Protein AF-A0A4R4QS30-F1 (afdb_monomer_lite)

Foldseek 3Di:
DWDWDWDFPDDVVVQFTWTKTKTFDDPDDQVVLQVVQVVVCCVQFVWDDWDWADLAPQDFTKTKTWTHDVNWIKIKMWGGHPGITIITIGTPDGRVVCSVCVNVVVVVVVVVD

Radius of gyration: 12.9 Å; chains: 1; bounding box: 32×29×34 Å

Sequence (113 aa):
MTATAQGLYGDIAKQDIVIVDAVASTGATRESRLSLFISGVTKGLNVGNFTEADPGPLGGQAFCGDGNINGVPAAVCVWSDSGSTGALIHSLQSQEKFRTEFPALRAEIEQAS

pLDDT: mean 76.85, std 17.62, range [29.69, 96.19]

Secondary structure (DSSP, 8-state):
---EEEEEEEEGGGTEEEEEEEE--SSS-HHHHHHHHHHHHHHHH--EEEEEE---TT-SEEEEEEEEETTEEEEEEEEE-SS-EEEEEEET--HHHHHHHHHHHHHHHHHT-

Structure (mmCIF, N/CA/C/O backbone):
data_AF-A0A4R4QS30-F1
#
_entry.id   AF-A0A4R4QS30-F1
#
loop_
_atom_site.group_PDB
_atom_site.id
_atom_site.type_symbol
_atom_site.label_atom_id
_atom_site.label_alt_id
_atom_site.label_comp_id
_atom_site.label_asym_id
_atom_site.label_entity_id
_atom_site.label_seq_id
_atom_site.pdbx_PDB_ins_code
_atom_site.Cartn_x
_atom_site.Cartn_y
_atom_site.Cartn_z
_atom_site.occupancy
_atom_site.B_iso_or_equiv
_atom_site.auth_seq_id
_atom_site.auth_comp_id
_atom_site.auth_asym_id
_atom_site.auth_atom_id
_atom_site.pdbx_PDB_model_num
ATOM 1 N N . MET A 1 1 ? 6.357 -6.707 -23.098 1.00 29.69 1 MET A N 1
ATOM 2 C CA . MET A 1 1 ? 5.209 -7.479 -22.584 1.00 29.69 1 MET A CA 1
ATOM 3 C C . MET A 1 1 ? 4.950 -6.985 -21.175 1.00 29.69 1 MET A C 1
ATOM 5 O O . MET A 1 1 ? 5.892 -6.955 -20.398 1.00 29.69 1 MET A O 1
ATOM 9 N N . THR A 1 2 ? 3.740 -6.518 -20.885 1.00 33.84 2 THR A N 1
ATOM 10 C CA . THR A 1 2 ? 3.318 -6.156 -19.526 1.00 33.84 2 THR A CA 1
ATOM 11 C C . THR A 1 2 ? 2.644 -7.388 -18.946 1.00 33.84 2 THR A C 1
ATOM 13 O O . THR A 1 2 ? 1.615 -7.807 -19.467 1.00 33.84 2 THR A O 1
ATOM 16 N N . ALA A 1 3 ? 3.260 -8.014 -17.948 1.00 35.97 3 ALA A N 1
ATOM 17 C CA . ALA A 1 3 ? 2.585 -9.015 -17.134 1.00 35.97 3 ALA A CA 1
ATOM 18 C C . ALA A 1 3 ? 1.874 -8.268 -15.999 1.00 35.97 3 ALA A C 1
ATOM 20 O O . ALA A 1 3 ? 2.506 -7.483 -15.291 1.00 35.97 3 ALA A O 1
ATOM 21 N N . THR A 1 4 ? 0.563 -8.461 -15.892 1.00 39.84 4 THR A N 1
ATOM 22 C CA . THR A 1 4 ? -0.255 -8.024 -14.757 1.00 39.84 4 THR A CA 1
ATOM 23 C C . THR A 1 4 ? -0.513 -9.237 -13.879 1.00 39.84 4 THR A C 1
ATOM 25 O O . THR A 1 4 ? -1.177 -10.174 -14.324 1.00 39.84 4 THR A O 1
ATOM 28 N N . ALA A 1 5 ? 0.014 -9.235 -12.656 1.00 46.31 5 ALA A N 1
ATOM 29 C CA . ALA A 1 5 ? -0.391 -10.192 -11.635 1.00 46.31 5 ALA A CA 1
ATOM 30 C C . ALA A 1 5 ? -1.503 -9.539 -10.808 1.00 46.31 5 ALA A C 1
ATOM 32 O O . ALA A 1 5 ? -1.268 -8.540 -10.128 1.00 46.31 5 ALA A O 1
ATOM 33 N N . GLN A 1 6 ? -2.719 -10.077 -10.917 1.00 44.25 6 GLN A N 1
ATOM 34 C CA . GLN A 1 6 ? -3.852 -9.700 -10.076 1.00 44.25 6 GLN A CA 1
ATOM 35 C C . GLN A 1 6 ? -4.159 -10.874 -9.149 1.00 44.25 6 GLN A C 1
ATOM 37 O O . GLN A 1 6 ? -4.552 -11.944 -9.612 1.00 44.25 6 GLN A O 1
ATOM 42 N N . GLY A 1 7 ? -3.953 -10.680 -7.848 1.00 50.56 7 GLY A N 1
ATOM 43 C CA . GLY A 1 7 ? -4.192 -11.694 -6.824 1.00 50.56 7 GLY A CA 1
ATOM 44 C C . GLY A 1 7 ? -5.013 -11.122 -5.675 1.00 50.56 7 GLY A C 1
ATOM 45 O O . GLY A 1 7 ? -4.739 -10.020 -5.203 1.00 50.56 7 GLY A O 1
ATOM 46 N N . LEU A 1 8 ? -6.027 -11.867 -5.234 1.00 49.78 8 LEU A N 1
ATOM 47 C CA . LEU A 1 8 ? -6.698 -11.655 -3.952 1.00 49.78 8 LEU A CA 1
ATOM 48 C C . LEU A 1 8 ? -6.033 -12.590 -2.944 1.00 49.78 8 LEU A C 1
ATOM 50 O O . LEU A 1 8 ? -6.247 -13.799 -2.994 1.00 49.78 8 LEU A O 1
ATOM 54 N N . TYR A 1 9 ? -5.224 -12.036 -2.053 1.00 51.22 9 TYR A N 1
ATOM 55 C CA . TYR A 1 9 ? -4.635 -12.760 -0.936 1.00 51.22 9 TYR A CA 1
ATOM 56 C C . TYR A 1 9 ? -5.426 -12.410 0.330 1.00 51.22 9 TYR A C 1
ATOM 58 O O . TYR A 1 9 ? -5.520 -11.246 0.701 1.00 51.22 9 TYR A O 1
ATOM 66 N N . GLY A 1 10 ? -6.054 -13.402 0.966 1.00 47.72 10 GLY A N 1
ATOM 67 C CA . GLY A 1 10 ? -6.775 -13.216 2.230 1.00 47.72 10 GLY A CA 1
ATOM 68 C C . GLY A 1 10 ? -8.212 -13.749 2.256 1.00 47.72 10 GLY A C 1
ATOM 69 O O . GLY A 1 10 ? -8.670 -14.424 1.333 1.00 47.72 10 GLY A O 1
ATOM 70 N N . ASP A 1 11 ? -8.912 -13.488 3.359 1.00 45.75 11 ASP A N 1
ATOM 71 C CA . ASP A 1 11 ? -10.245 -14.014 3.664 1.00 45.75 11 ASP A CA 1
ATOM 72 C C . ASP A 1 11 ? -11.292 -12.892 3.572 1.00 45.75 11 ASP A C 1
ATOM 74 O O . ASP A 1 11 ? -11.418 -12.037 4.454 1.00 45.75 11 ASP A O 1
ATOM 78 N N . ILE A 1 12 ? -12.083 -12.921 2.493 1.00 45.41 12 ILE A N 1
ATOM 79 C CA . ILE A 1 12 ? -13.160 -11.953 2.223 1.00 45.41 12 ILE A CA 1
ATOM 80 C C . ILE A 1 12 ? -14.186 -11.935 3.367 1.00 45.41 12 ILE A C 1
ATOM 82 O O . ILE A 1 12 ? -14.727 -10.876 3.685 1.00 45.41 12 ILE A O 1
ATOM 86 N N . ALA A 1 13 ? -14.431 -13.075 4.027 1.00 41.81 13 ALA A N 1
ATOM 87 C CA . ALA A 1 13 ? -15.383 -13.166 5.132 1.00 41.81 13 ALA A CA 1
ATOM 88 C C . ALA A 1 13 ? -14.860 -12.508 6.419 1.00 41.81 13 ALA A C 1
ATOM 90 O O . ALA A 1 13 ? -15.659 -12.115 7.268 1.00 41.81 13 ALA A O 1
ATOM 91 N N . LYS A 1 14 ? -13.538 -12.344 6.552 1.00 50.28 14 LYS A N 1
ATOM 92 C CA . LYS A 1 14 ? -12.890 -11.653 7.680 1.00 50.28 14 LYS A CA 1
ATOM 93 C C . LYS A 1 14 ? -12.520 -10.202 7.379 1.00 50.28 14 LYS A C 1
ATOM 95 O O . LYS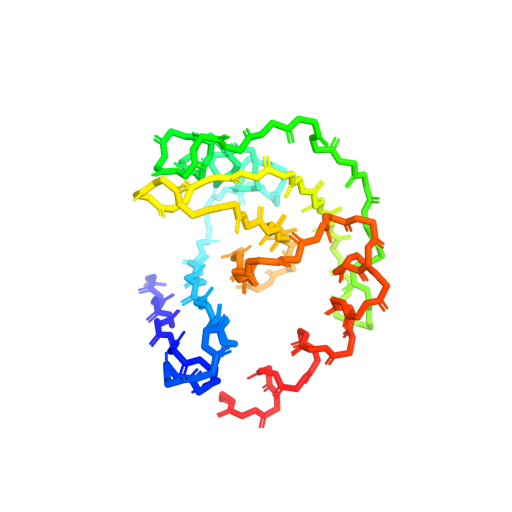 A 1 14 ? -11.957 -9.543 8.244 1.00 50.28 14 LYS A O 1
ATOM 100 N N . GLN A 1 15 ? -12.850 -9.707 6.180 1.00 52.22 15 GLN A N 1
ATOM 101 C CA . GLN A 1 15 ? -12.437 -8.385 5.680 1.00 52.22 15 GLN A CA 1
ATOM 102 C C . GLN A 1 15 ? -10.911 -8.211 5.639 1.00 52.22 15 GLN A C 1
ATOM 104 O O . GLN A 1 15 ? -10.392 -7.097 5.596 1.00 52.22 15 GLN A O 1
ATOM 109 N N . ASP A 1 16 ? -10.199 -9.329 5.598 1.00 56.75 16 ASP A N 1
ATOM 110 C CA . ASP A 1 16 ? -8.750 -9.400 5.557 1.00 56.75 16 ASP A CA 1
ATOM 111 C C . ASP A 1 16 ? -8.366 -9.564 4.083 1.00 56.75 16 ASP A C 1
ATOM 113 O O . ASP A 1 16 ? -8.165 -10.672 3.594 1.00 56.75 16 ASP A O 1
ATOM 117 N N . ILE A 1 17 ? -8.496 -8.477 3.314 1.00 55.25 17 ILE A N 1
ATOM 118 C CA . ILE A 1 17 ? -8.391 -8.497 1.847 1.00 55.25 17 ILE A CA 1
ATOM 119 C C . ILE A 1 17 ? -7.119 -7.775 1.426 1.00 55.25 17 ILE A C 1
ATOM 121 O O . ILE A 1 17 ? -7.119 -6.547 1.389 1.00 55.25 17 ILE A O 1
ATOM 125 N N . VAL A 1 18 ? -6.106 -8.532 1.007 1.00 59.56 18 VAL A N 1
ATOM 126 C CA . VAL A 1 18 ? -4.912 -8.037 0.321 1.00 59.56 18 VAL A CA 1
ATOM 127 C C . VAL A 1 18 ? -5.110 -8.162 -1.185 1.00 59.56 18 VAL A C 1
ATOM 129 O O . VAL A 1 18 ? -4.991 -9.234 -1.772 1.00 59.56 18 VAL A O 1
ATOM 132 N N . ILE A 1 19 ? -5.451 -7.050 -1.830 1.00 56.28 19 ILE A N 1
ATOM 133 C CA . ILE A 1 19 ? -5.528 -6.979 -3.293 1.00 56.28 19 ILE A CA 1
ATOM 134 C C . ILE A 1 19 ? -4.154 -6.577 -3.810 1.00 56.28 19 ILE A C 1
ATOM 136 O O . ILE A 1 19 ? -3.675 -5.499 -3.463 1.00 56.28 19 ILE A O 1
ATOM 140 N N . VAL A 1 20 ? -3.566 -7.425 -4.651 1.00 59.31 20 VAL A N 1
ATOM 141 C CA . VAL A 1 20 ? -2.325 -7.157 -5.378 1.00 59.31 20 VAL A CA 1
ATOM 142 C C . VAL A 1 20 ? -2.667 -6.749 -6.802 1.00 59.31 20 VAL A C 1
ATOM 144 O O . VAL A 1 20 ? -3.297 -7.518 -7.525 1.00 59.31 20 VAL A O 1
ATOM 147 N N . ASP A 1 21 ? -2.233 -5.561 -7.210 1.00 56.12 21 ASP A N 1
ATOM 148 C CA . ASP A 1 21 ? -2.186 -5.158 -8.619 1.00 56.12 21 ASP A CA 1
ATOM 149 C C . ASP A 1 21 ? -0.743 -4.800 -8.951 1.00 56.12 21 ASP A C 1
ATOM 151 O O . ASP A 1 21 ? -0.285 -3.730 -8.558 1.00 56.12 21 ASP A O 1
ATOM 155 N N . ALA A 1 22 ? -0.010 -5.723 -9.581 1.00 56.44 22 ALA A N 1
ATOM 156 C CA . ALA A 1 22 ? 1.380 -5.510 -9.959 1.00 56.44 22 ALA A CA 1
ATOM 157 C C . ALA A 1 22 ? 1.534 -5.358 -11.479 1.00 56.44 22 ALA A C 1
ATOM 159 O O . ALA A 1 22 ? 1.186 -6.267 -12.235 1.00 56.44 22 ALA A O 1
ATOM 160 N N . VAL A 1 23 ? 2.106 -4.238 -11.937 1.00 59.78 23 VAL A N 1
ATOM 161 C CA . VAL A 1 23 ? 2.332 -3.958 -13.367 1.00 59.78 23 VAL A CA 1
ATOM 162 C C . VAL A 1 23 ? 3.828 -3.972 -13.690 1.00 59.78 23 VAL A C 1
ATOM 164 O O . VAL A 1 23 ? 4.571 -3.070 -13.296 1.00 59.78 23 VAL A O 1
ATOM 167 N N . ALA A 1 24 ? 4.282 -4.954 -14.474 1.00 52.91 24 ALA A N 1
ATOM 168 C CA . ALA A 1 24 ? 5.636 -4.950 -15.032 1.00 52.91 24 ALA A CA 1
ATOM 169 C C . ALA A 1 24 ? 5.726 -3.976 -16.226 1.00 52.91 24 ALA A C 1
ATOM 171 O O . ALA A 1 24 ? 5.034 -4.141 -17.235 1.00 52.91 24 ALA A O 1
ATOM 172 N N . SER A 1 25 ? 6.584 -2.952 -16.151 1.00 54.09 25 SER A N 1
ATOM 173 C CA . SER A 1 25 ? 6.779 -1.982 -17.243 1.00 54.09 25 SER A CA 1
ATOM 174 C C . SER A 1 25 ? 8.264 -1.768 -17.551 1.00 54.09 25 SER A C 1
ATOM 176 O O . SER A 1 25 ? 9.069 -1.477 -16.669 1.00 54.09 25 SER A O 1
ATOM 178 N N . THR A 1 26 ? 8.633 -1.924 -18.827 1.00 52.56 26 THR A N 1
ATOM 179 C CA . THR A 1 26 ? 10.026 -1.913 -19.313 1.00 52.56 26 THR A CA 1
ATOM 180 C C . THR A 1 26 ? 10.486 -0.551 -19.852 1.00 52.56 26 THR A C 1
ATOM 182 O O . THR A 1 26 ? 11.528 -0.483 -20.494 1.00 52.56 26 THR A O 1
ATOM 185 N N . GLY A 1 27 ? 9.715 0.529 -19.648 1.00 58.22 27 GLY A N 1
ATOM 186 C CA . GLY A 1 27 ? 9.970 1.836 -20.287 1.00 58.22 27 GLY A CA 1
ATOM 187 C C . GLY A 1 27 ? 9.964 3.070 -19.376 1.00 58.22 27 GLY A C 1
ATOM 188 O O . GLY A 1 27 ? 10.368 4.137 -19.824 1.00 58.22 27 GLY A O 1
ATOM 189 N N . ALA A 1 28 ? 9.528 2.954 -18.118 1.00 67.69 28 ALA A N 1
ATOM 190 C CA . ALA A 1 28 ? 9.460 4.071 -17.167 1.00 67.69 28 ALA A CA 1
ATOM 191 C C . ALA A 1 28 ? 10.398 3.841 -15.973 1.00 67.69 28 ALA A C 1
ATOM 193 O O . ALA A 1 28 ? 10.596 2.694 -15.563 1.00 67.69 28 ALA A O 1
ATOM 194 N N . THR A 1 29 ? 10.952 4.912 -15.390 1.00 76.88 29 THR A N 1
ATOM 195 C CA . THR A 1 29 ? 11.741 4.814 -14.148 1.00 76.88 29 THR A CA 1
ATOM 196 C C . THR A 1 29 ? 10.860 4.327 -12.994 1.00 76.88 29 THR A C 1
ATOM 198 O O . THR A 1 29 ? 9.639 4.499 -13.014 1.00 76.88 29 THR A O 1
ATOM 201 N N . ARG A 1 30 ? 11.471 3.726 -11.966 1.00 75.81 30 ARG A N 1
ATOM 202 C CA . ARG A 1 30 ? 10.773 3.265 -10.751 1.00 75.81 30 ARG A CA 1
ATOM 203 C C . ARG A 1 30 ? 9.913 4.368 -10.127 1.00 75.81 30 ARG A C 1
ATOM 205 O O . ARG A 1 30 ? 8.751 4.133 -9.819 1.00 75.81 30 ARG A O 1
ATOM 212 N N . GLU A 1 31 ? 10.465 5.572 -10.016 1.00 80.44 31 GLU A N 1
ATOM 213 C CA . GLU A 1 31 ? 9.780 6.745 -9.463 1.00 80.44 31 GLU A CA 1
ATOM 214 C C . GLU A 1 31 ? 8.564 7.146 -10.307 1.00 80.44 31 GLU A C 1
ATOM 216 O O . GLU A 1 31 ? 7.486 7.410 -9.774 1.00 80.44 31 GLU A O 1
ATOM 221 N N . SER A 1 32 ? 8.694 7.143 -11.639 1.00 81.12 32 SER A N 1
ATOM 222 C CA . SER A 1 32 ? 7.570 7.442 -12.531 1.00 81.12 32 SER A CA 1
ATOM 223 C C . SER A 1 32 ? 6.475 6.379 -12.444 1.00 81.12 32 SER A C 1
ATOM 225 O O . SER A 1 32 ? 5.297 6.721 -12.418 1.00 81.12 32 SER A O 1
ATOM 227 N N . ARG A 1 33 ? 6.832 5.092 -12.342 1.00 79.81 33 ARG A N 1
ATOM 228 C CA . ARG A 1 33 ? 5.834 4.030 -12.140 1.00 79.81 33 ARG A CA 1
ATOM 229 C C . ARG A 1 33 ? 5.122 4.177 -10.800 1.00 79.81 33 ARG A C 1
ATOM 231 O O . ARG A 1 33 ? 3.897 4.149 -10.765 1.00 79.81 33 ARG A O 1
ATOM 238 N N . LEU A 1 34 ? 5.876 4.381 -9.720 1.00 84.00 34 LEU A N 1
ATOM 239 C CA . LEU A 1 34 ? 5.331 4.516 -8.373 1.00 84.00 34 LEU A CA 1
ATOM 240 C C . LEU A 1 34 ? 4.419 5.740 -8.242 1.00 84.00 34 LEU A C 1
ATOM 242 O O . LEU A 1 34 ? 3.329 5.631 -7.698 1.00 84.00 34 LEU A O 1
ATOM 246 N N . SER A 1 35 ? 4.819 6.887 -8.791 1.00 85.25 35 SER A N 1
ATOM 247 C CA . SER A 1 35 ? 4.001 8.109 -8.771 1.00 85.25 35 SER A CA 1
ATOM 248 C C . SER A 1 35 ? 2.700 7.973 -9.570 1.00 85.25 35 SER A C 1
ATOM 250 O O . SER A 1 35 ? 1.642 8.384 -9.090 1.00 85.25 35 SER A O 1
ATOM 252 N N . LEU A 1 36 ? 2.742 7.354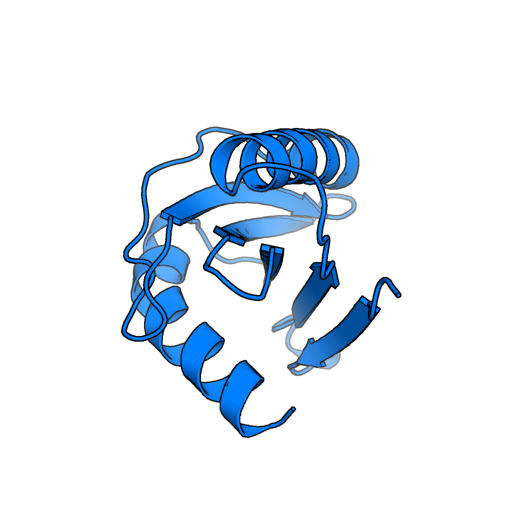 -10.756 1.00 83.94 36 LEU A N 1
ATOM 253 C CA . LEU A 1 36 ? 1.535 7.045 -11.530 1.00 83.94 36 LEU A CA 1
ATOM 254 C C . LEU A 1 36 ? 0.612 6.090 -10.769 1.00 83.94 36 LEU A C 1
ATOM 256 O O . LEU A 1 36 ? -0.602 6.294 -10.742 1.00 83.94 36 LEU A O 1
ATOM 260 N N . PHE A 1 37 ? 1.190 5.081 -10.124 1.00 83.94 37 PHE A N 1
ATOM 261 C CA . PHE A 1 37 ? 0.443 4.092 -9.366 1.00 83.94 37 PHE A CA 1
ATOM 262 C C . PHE A 1 37 ? -0.206 4.695 -8.111 1.00 83.94 37 PHE A C 1
ATOM 264 O O . PHE A 1 37 ? -1.403 4.511 -7.905 1.00 83.94 37 PHE A O 1
ATOM 271 N N . ILE A 1 38 ? 0.524 5.524 -7.352 1.00 88.38 38 ILE A N 1
ATOM 272 C CA . ILE A 1 38 ? -0.024 6.334 -6.250 1.00 88.38 38 ILE A CA 1
ATOM 273 C C . ILE A 1 38 ? -1.197 7.180 -6.749 1.00 88.38 38 ILE A C 1
ATOM 275 O O . ILE A 1 38 ? -2.259 7.172 -6.136 1.00 88.38 38 ILE A O 1
ATOM 279 N N . SER A 1 39 ? -1.052 7.863 -7.891 1.00 86.06 39 SER A N 1
ATOM 280 C CA . SER A 1 39 ? -2.139 8.675 -8.454 1.00 86.06 39 SER A CA 1
ATOM 281 C C . SER A 1 39 ? -3.390 7.847 -8.773 1.00 86.06 39 SER A C 1
ATOM 283 O O . SER A 1 39 ? -4.508 8.297 -8.512 1.00 86.06 39 SER A O 1
ATOM 285 N N . GLY A 1 40 ? -3.215 6.639 -9.319 1.00 84.00 40 GLY A N 1
ATOM 286 C CA . GLY A 1 40 ? -4.310 5.708 -9.594 1.00 84.00 40 GLY A CA 1
ATOM 287 C C . GLY A 1 40 ? -5.009 5.240 -8.318 1.00 84.00 40 GLY A C 1
ATOM 288 O O . GLY A 1 40 ? -6.229 5.361 -8.200 1.00 84.00 40 GLY A O 1
ATOM 289 N N . VAL A 1 41 ? -4.229 4.787 -7.337 1.00 83.94 41 VAL A N 1
ATOM 290 C CA . VAL A 1 41 ? -4.713 4.304 -6.037 1.00 83.94 41 VAL A CA 1
ATOM 291 C C . VAL A 1 41 ? -5.427 5.410 -5.254 1.00 83.94 41 VAL A C 1
ATOM 293 O O . VAL A 1 41 ? -6.528 5.187 -4.754 1.00 83.94 41 VAL A O 1
ATOM 296 N N . THR A 1 42 ? -4.875 6.627 -5.208 1.00 87.19 42 THR A N 1
ATOM 297 C CA . THR A 1 42 ? -5.527 7.788 -4.580 1.00 87.19 42 THR A CA 1
ATOM 298 C C . THR A 1 42 ? -6.896 8.062 -5.193 1.00 87.19 42 THR A C 1
ATOM 300 O O . THR A 1 42 ? -7.847 8.310 -4.459 1.00 87.19 42 THR A O 1
ATOM 303 N N . LYS A 1 43 ? -7.034 7.990 -6.522 1.00 84.38 43 LYS A N 1
ATOM 304 C CA . LYS A 1 43 ? -8.326 8.209 -7.194 1.00 84.38 43 LYS A CA 1
ATOM 305 C C . LYS A 1 43 ? -9.322 7.078 -6.940 1.00 84.38 43 LYS A C 1
ATOM 307 O O . LYS A 1 43 ? -10.504 7.354 -6.777 1.00 84.38 43 LYS A O 1
ATOM 312 N N . GLY A 1 44 ? -8.858 5.828 -6.937 1.00 81.19 44 GLY A N 1
ATOM 313 C CA . GLY A 1 44 ? -9.719 4.652 -6.797 1.00 81.19 44 GLY A CA 1
ATOM 314 C C . GLY A 1 44 ? -10.197 4.399 -5.368 1.00 81.19 44 GLY A C 1
ATOM 315 O O . GLY A 1 44 ? -11.327 3.964 -5.176 1.00 81.19 44 GLY A O 1
ATOM 316 N N . LEU A 1 45 ? -9.350 4.682 -4.376 1.00 83.19 45 LEU A N 1
ATOM 317 C CA . LEU A 1 45 ? -9.572 4.317 -2.972 1.00 83.19 45 LEU A CA 1
ATOM 318 C C . LEU A 1 45 ? -9.516 5.523 -2.026 1.00 83.19 45 LEU A C 1
ATOM 320 O O . LEU A 1 45 ? -9.400 5.348 -0.818 1.00 83.19 45 LEU A O 1
ATOM 324 N N . ASN A 1 46 ? -9.534 6.750 -2.555 1.00 88.38 46 ASN A N 1
ATOM 325 C CA . ASN A 1 46 ? -9.451 7.986 -1.770 1.00 88.38 46 ASN A CA 1
ATOM 326 C C . ASN A 1 46 ? -8.307 7.968 -0.730 1.00 88.38 46 ASN A C 1
ATOM 328 O O . ASN A 1 46 ? -8.506 8.319 0.432 1.00 88.38 46 ASN A O 1
ATOM 332 N N . VAL A 1 47 ? -7.126 7.484 -1.137 1.00 89.50 47 VAL A N 1
ATOM 333 C CA . VAL A 1 47 ? -5.967 7.334 -0.241 1.00 89.50 47 VAL A CA 1
ATOM 334 C C . VAL A 1 47 ? -5.223 8.653 -0.100 1.00 89.50 47 VAL A C 1
ATOM 336 O O . VAL A 1 47 ? -4.839 9.263 -1.104 1.00 89.50 47 VAL A O 1
ATOM 339 N N . GLY A 1 48 ? -4.967 9.054 1.142 1.00 89.06 48 GLY A N 1
ATOM 340 C CA . GLY A 1 48 ? -4.179 10.231 1.487 1.00 89.06 48 GLY A CA 1
ATOM 341 C C . GLY A 1 48 ? -3.077 9.927 2.500 1.00 89.06 48 GLY A C 1
ATOM 342 O O . GLY A 1 48 ? -2.935 8.805 2.979 1.00 89.06 48 GLY A O 1
ATOM 343 N N . ASN A 1 49 ? -2.307 10.967 2.839 1.00 87.19 49 ASN A N 1
ATOM 344 C CA . ASN A 1 49 ? -1.275 10.928 3.882 1.00 87.19 49 ASN A CA 1
ATOM 345 C C . ASN A 1 49 ? -0.275 9.779 3.708 1.00 87.19 49 ASN A C 1
ATOM 347 O O . ASN A 1 49 ? 0.004 9.052 4.660 1.00 87.19 49 ASN A O 1
ATOM 351 N N . PHE A 1 50 ? 0.238 9.612 2.486 1.00 93.19 50 PHE A N 1
ATOM 352 C CA . PHE A 1 50 ? 1.259 8.609 2.229 1.00 93.19 50 PHE A CA 1
ATOM 353 C C . PHE A 1 50 ? 2.516 8.901 3.047 1.00 93.19 50 PHE A C 1
ATOM 355 O O . PHE A 1 50 ? 3.116 9.970 2.926 1.00 93.19 50 PHE A O 1
ATOM 362 N N . THR A 1 51 ? 2.926 7.920 3.836 1.00 95.31 51 THR A N 1
ATOM 363 C CA . THR A 1 51 ? 4.155 7.931 4.616 1.00 95.31 51 THR A CA 1
ATOM 364 C C . THR A 1 51 ? 5.087 6.857 4.083 1.00 95.31 51 THR A C 1
ATOM 366 O O . THR A 1 51 ? 4.643 5.777 3.693 1.00 95.31 51 THR A O 1
ATOM 369 N N . GLU A 1 52 ? 6.386 7.141 4.068 1.00 95.75 52 GLU A N 1
ATOM 370 C CA . GLU A 1 52 ? 7.393 6.156 3.681 1.00 95.75 52 GLU A CA 1
ATOM 371 C C . GLU A 1 52 ? 7.286 4.893 4.551 1.00 95.75 52 GLU A C 1
ATOM 373 O O . GLU A 1 52 ? 7.029 4.957 5.764 1.00 95.75 52 GLU A O 1
ATOM 378 N N . ALA A 1 53 ? 7.442 3.750 3.890 1.00 95.44 53 ALA A N 1
ATOM 379 C CA . ALA A 1 53 ? 7.390 2.415 4.455 1.00 95.44 53 ALA A CA 1
ATOM 380 C C . ALA A 1 53 ? 8.670 1.657 4.105 1.00 95.44 53 ALA A C 1
ATOM 382 O O . ALA A 1 53 ? 9.282 1.906 3.066 1.00 95.44 53 ALA A O 1
ATOM 383 N N . ASP A 1 54 ? 9.055 0.709 4.957 1.00 95.12 54 ASP A N 1
ATOM 384 C CA . ASP A 1 54 ? 10.162 -0.189 4.649 1.00 95.12 54 ASP A CA 1
ATOM 385 C C . ASP A 1 54 ? 9.782 -1.053 3.430 1.00 95.12 54 ASP A C 1
ATOM 387 O O . ASP A 1 54 ? 8.775 -1.765 3.477 1.00 95.12 54 ASP A O 1
ATOM 391 N N . PRO A 1 55 ? 10.531 -1.001 2.314 1.00 91.06 55 PRO A N 1
ATOM 392 C CA . PRO A 1 55 ? 10.256 -1.856 1.167 1.00 91.06 55 PRO A CA 1
ATOM 393 C C . PRO A 1 55 ? 10.546 -3.340 1.451 1.00 91.06 55 PRO A C 1
ATOM 395 O O . PRO A 1 55 ? 10.109 -4.197 0.681 1.00 91.06 55 PRO A O 1
ATOM 398 N N . GLY A 1 56 ? 11.273 -3.668 2.519 1.00 89.56 56 GLY A N 1
ATOM 399 C CA . GLY A 1 56 ? 11.685 -5.027 2.830 1.00 89.56 56 GLY A CA 1
ATOM 400 C C . GLY A 1 56 ? 12.801 -5.544 1.908 1.00 89.56 56 GLY A C 1
ATOM 401 O O . GLY A 1 56 ? 13.420 -4.779 1.159 1.00 89.56 56 GLY A O 1
ATOM 402 N N . PRO A 1 57 ? 13.077 -6.861 1.928 1.00 88.06 57 PRO A N 1
ATOM 403 C CA . PRO A 1 57 ? 14.262 -7.453 1.294 1.00 88.06 57 PRO A CA 1
ATOM 404 C C . PRO A 1 57 ? 14.277 -7.357 -0.238 1.00 88.06 57 PRO A C 1
ATOM 406 O O . PRO A 1 57 ? 15.337 -7.441 -0.852 1.00 88.06 57 PRO A O 1
ATOM 409 N N . LEU A 1 58 ? 13.116 -7.148 -0.862 1.00 84.19 58 LEU A N 1
ATOM 410 C CA . LEU A 1 58 ? 12.980 -6.949 -2.309 1.00 84.19 58 LEU A CA 1
ATOM 411 C C . LEU A 1 58 ? 13.471 -5.562 -2.758 1.00 84.19 58 LEU A C 1
ATOM 413 O O . LEU A 1 58 ? 13.649 -5.306 -3.950 1.00 84.19 58 LEU A O 1
ATOM 417 N N . GLY A 1 59 ? 13.687 -4.654 -1.802 1.00 88.75 59 GLY A N 1
ATOM 418 C CA . GLY A 1 59 ? 14.144 -3.298 -2.050 1.00 88.75 59 GLY A CA 1
ATOM 419 C C . GLY A 1 59 ? 13.145 -2.464 -2.854 1.00 88.75 59 GLY A C 1
ATOM 420 O O . GLY A 1 59 ? 11.956 -2.784 -2.986 1.00 88.75 59 GLY A O 1
ATOM 421 N N . GLY A 1 60 ? 13.647 -1.349 -3.384 1.00 90.00 60 GLY A N 1
ATOM 422 C CA . GLY A 1 60 ? 12.826 -0.351 -4.059 1.00 90.00 60 GLY A CA 1
ATOM 423 C C . GLY A 1 60 ? 12.350 0.743 -3.111 1.00 90.00 60 GLY A C 1
ATOM 424 O O . GLY A 1 60 ? 13.071 1.130 -2.200 1.00 90.00 60 GLY A O 1
ATOM 425 N N . GLN A 1 61 ? 11.159 1.267 -3.374 1.00 93.44 61 GLN A N 1
ATOM 426 C CA . GLN A 1 61 ? 10.500 2.285 -2.559 1.00 93.44 61 GLN A CA 1
ATOM 427 C C . GLN A 1 61 ? 9.107 1.792 -2.197 1.00 93.44 61 GLN A C 1
ATOM 429 O O . GLN A 1 61 ? 8.459 1.150 -3.028 1.00 93.44 61 GLN A O 1
ATOM 434 N N . ALA A 1 62 ? 8.649 2.120 -0.993 1.00 94.06 62 ALA A N 1
ATOM 435 C CA . ALA A 1 62 ? 7.304 1.814 -0.547 1.00 94.06 62 ALA A CA 1
ATOM 436 C C . ALA A 1 62 ? 6.709 2.978 0.247 1.00 94.06 62 ALA A C 1
ATOM 438 O O . ALA A 1 62 ? 7.411 3.691 0.963 1.00 94.06 62 ALA A O 1
ATOM 439 N N . PHE A 1 63 ? 5.400 3.160 0.109 1.00 95.94 63 PHE A N 1
ATOM 440 C CA . PHE A 1 63 ? 4.639 4.168 0.838 1.00 95.94 63 PHE A CA 1
ATOM 441 C C . PHE A 1 63 ? 3.309 3.576 1.272 1.00 95.94 63 PHE A C 1
ATOM 443 O O . PHE A 1 63 ? 2.660 2.894 0.484 1.00 95.94 63 PHE A O 1
ATOM 450 N N . CYS A 1 64 ? 2.874 3.878 2.488 1.00 96.19 64 CYS A N 1
ATOM 451 C CA . CYS A 1 64 ? 1.563 3.481 2.987 1.00 96.19 64 CYS A CA 1
ATOM 452 C C . CYS A 1 64 ? 0.703 4.705 3.271 1.00 96.19 64 CYS A C 1
ATOM 454 O O . CYS A 1 64 ? 1.237 5.730 3.666 1.00 96.19 64 CYS A O 1
ATOM 456 N N . GLY A 1 65 ? -0.606 4.603 3.082 1.00 95.56 65 GLY A N 1
ATOM 457 C CA . GLY A 1 65 ? -1.567 5.657 3.381 1.00 95.56 65 GLY A CA 1
ATOM 458 C C . GLY A 1 65 ? -2.907 5.080 3.822 1.00 95.56 65 GLY A C 1
ATOM 459 O O . GLY A 1 65 ? -3.189 3.898 3.609 1.00 95.56 65 GLY A O 1
ATOM 460 N N . ASP A 1 66 ? -3.729 5.921 4.441 1.00 94.94 66 ASP A N 1
ATOM 461 C CA . ASP A 1 66 ? -5.104 5.571 4.794 1.00 94.94 66 ASP A CA 1
ATOM 462 C C . ASP A 1 66 ? -6.043 5.963 3.656 1.00 94.94 66 ASP A C 1
ATOM 464 O O . ASP A 1 66 ? -5.926 7.041 3.068 1.00 94.94 66 ASP A O 1
ATOM 468 N N . GLY A 1 67 ? -6.989 5.082 3.362 1.00 90.38 67 GLY A N 1
ATOM 469 C CA . GLY A 1 67 ? -7.984 5.247 2.321 1.00 90.38 67 GLY A CA 1
ATOM 470 C C . GLY A 1 67 ? -9.338 4.677 2.711 1.00 90.38 67 GLY A C 1
ATOM 471 O O . GLY A 1 67 ? -9.647 4.405 3.875 1.00 90.38 67 GLY A O 1
ATOM 472 N N . ASN A 1 68 ? -10.180 4.524 1.702 1.00 85.81 68 ASN A N 1
ATOM 473 C CA . ASN A 1 68 ? -11.555 4.106 1.843 1.00 85.81 68 ASN A CA 1
ATOM 474 C C . ASN A 1 68 ? -12.001 3.272 0.635 1.00 85.81 68 ASN A C 1
ATOM 476 O O . ASN A 1 68 ? -11.854 3.682 -0.514 1.00 85.81 68 ASN A O 1
ATOM 480 N N . ILE A 1 69 ? -12.597 2.115 0.908 1.00 78.75 69 ILE A N 1
ATOM 481 C CA . ILE A 1 69 ? -13.152 1.207 -0.091 1.00 78.75 69 ILE A CA 1
ATOM 482 C C . ILE A 1 69 ? -14.666 1.195 0.095 1.00 78.75 69 ILE A C 1
ATOM 484 O O . ILE A 1 69 ? -15.175 0.552 1.009 1.00 78.75 69 ILE A O 1
ATOM 488 N N . ASN A 1 70 ? -15.407 1.914 -0.751 1.00 80.81 70 ASN A N 1
ATOM 489 C CA . ASN A 1 70 ? -16.878 1.942 -0.714 1.00 80.81 70 ASN A CA 1
ATOM 490 C C . ASN A 1 70 ? -17.471 2.240 0.682 1.00 80.81 70 ASN A C 1
ATOM 492 O O . ASN A 1 70 ? -18.441 1.616 1.108 1.00 80.81 70 ASN A O 1
ATOM 496 N N . GLY A 1 71 ? -16.878 3.178 1.417 1.00 81.88 71 GLY A N 1
ATOM 497 C CA . GLY A 1 71 ? -17.277 3.552 2.774 1.00 81.88 71 GLY A CA 1
ATOM 498 C C . GLY A 1 71 ? -16.512 2.827 3.885 1.00 81.88 71 GLY A C 1
ATOM 499 O O . GLY A 1 71 ? -16.561 3.282 5.025 1.00 81.88 71 GLY A O 1
ATOM 500 N N . VAL A 1 72 ? -15.747 1.778 3.577 1.00 84.62 72 VAL A N 1
ATOM 501 C CA . VAL A 1 72 ? -14.961 1.012 4.557 1.00 84.62 72 VAL A CA 1
ATOM 502 C C . VAL A 1 72 ? -13.550 1.601 4.679 1.00 84.62 72 VAL A C 1
ATOM 504 O O . VAL A 1 72 ? -12.843 1.647 3.672 1.00 84.62 72 VAL A O 1
ATOM 507 N N . PRO A 1 73 ? -13.106 2.052 5.869 1.00 89.38 73 PRO A N 1
ATOM 508 C CA . PRO A 1 73 ? -11.719 2.467 6.084 1.00 89.38 73 PRO A CA 1
ATOM 509 C C . PRO A 1 73 ? -10.742 1.354 5.707 1.00 89.38 73 PRO A C 1
ATOM 511 O O . PRO A 1 73 ? -11.006 0.189 5.998 1.00 89.38 73 PRO A O 1
ATOM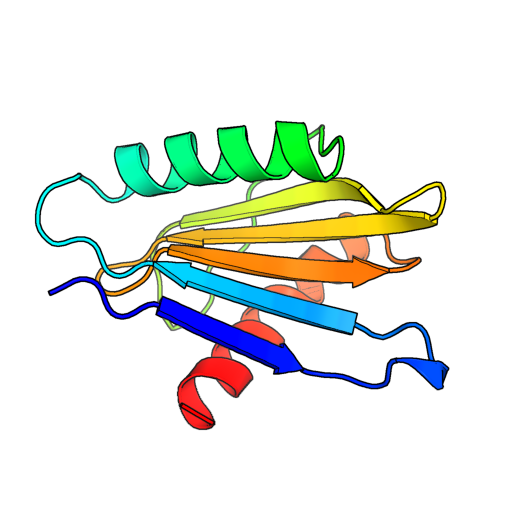 514 N N . ALA A 1 74 ? -9.623 1.698 5.081 1.00 88.44 74 ALA A N 1
ATOM 515 C CA . ALA A 1 74 ? -8.594 0.737 4.706 1.00 88.44 74 ALA A CA 1
ATOM 516 C C . ALA A 1 74 ? -7.202 1.366 4.758 1.00 88.44 74 ALA A C 1
ATOM 518 O O . ALA A 1 74 ? -7.049 2.561 4.518 1.00 88.44 74 ALA A O 1
ATOM 519 N N . ALA A 1 75 ? -6.190 0.542 4.989 1.00 92.25 75 ALA A N 1
ATOM 520 C CA . ALA A 1 75 ? -4.800 0.893 4.770 1.00 92.25 75 ALA A CA 1
ATOM 521 C C . ALA A 1 75 ? -4.369 0.413 3.385 1.00 92.25 75 ALA A C 1
ATOM 523 O O . ALA A 1 75 ? -4.774 -0.659 2.934 1.00 92.25 75 ALA A O 1
ATOM 524 N N . VAL A 1 76 ? -3.526 1.188 2.711 1.00 92.12 76 VAL A N 1
ATOM 525 C CA . VAL A 1 76 ? -2.966 0.823 1.410 1.00 92.12 76 VAL A CA 1
ATOM 526 C C . VAL A 1 76 ? -1.469 1.058 1.437 1.00 92.12 76 VAL A C 1
ATOM 528 O O . VAL A 1 76 ? -1.039 2.163 1.745 1.00 92.12 76 VAL A O 1
ATOM 531 N N . CYS A 1 77 ? -0.682 0.047 1.089 1.00 93.44 77 CYS A N 1
ATOM 532 C CA . CYS A 1 77 ? 0.763 0.149 0.931 1.00 93.44 77 CYS A CA 1
ATOM 533 C C . CYS A 1 77 ? 1.135 -0.125 -0.520 1.00 93.44 77 CYS A C 1
ATOM 535 O O . CYS A 1 77 ? 0.865 -1.198 -1.046 1.00 93.44 77 CYS A O 1
ATOM 537 N N . VAL A 1 78 ? 1.758 0.847 -1.170 1.00 91.88 78 VAL A N 1
ATOM 538 C CA . VAL A 1 78 ? 2.237 0.747 -2.546 1.00 91.88 78 VAL A CA 1
ATOM 539 C C . VAL A 1 78 ? 3.744 0.553 -2.572 1.00 91.88 78 VAL A C 1
ATOM 541 O O . VAL A 1 78 ? 4.448 1.040 -1.688 1.00 91.88 78 VAL A O 1
ATOM 544 N N . TRP A 1 79 ? 4.258 -0.098 -3.611 1.00 91.12 79 TRP A N 1
ATOM 545 C CA . TRP A 1 79 ? 5.694 -0.208 -3.838 1.00 91.12 79 TRP A CA 1
ATOM 546 C C . TRP A 1 79 ? 6.071 -0.108 -5.303 1.00 91.12 79 TRP A C 1
ATOM 548 O O . TRP A 1 79 ? 5.265 -0.314 -6.209 1.00 91.12 79 TRP A O 1
ATOM 558 N N . SER A 1 80 ? 7.353 0.155 -5.532 1.00 87.50 80 SER A N 1
ATOM 559 C CA . SER A 1 80 ? 7.997 -0.218 -6.779 1.00 87.50 80 SER A CA 1
ATOM 560 C C . SER A 1 80 ? 9.446 -0.620 -6.556 1.00 87.50 80 SER A C 1
ATOM 562 O O . SER A 1 80 ? 10.191 0.069 -5.863 1.00 87.50 80 SER A O 1
ATOM 564 N N . ASP A 1 81 ? 9.861 -1.712 -7.192 1.00 85.56 81 ASP A N 1
ATOM 565 C CA . ASP A 1 81 ? 11.232 -2.220 -7.198 1.00 85.56 81 ASP A CA 1
ATOM 566 C C . ASP A 1 81 ? 11.793 -2.289 -8.632 1.00 85.56 81 ASP A C 1
ATOM 568 O O . ASP A 1 81 ? 11.443 -1.464 -9.478 1.00 85.56 81 ASP A O 1
ATOM 572 N N . SER A 1 82 ? 12.788 -3.138 -8.902 1.00 77.25 82 SER A N 1
ATOM 573 C CA . SER A 1 82 ? 13.360 -3.306 -10.247 1.00 77.2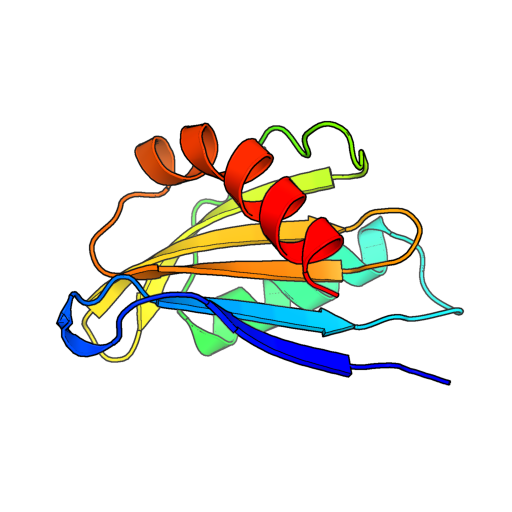5 82 SER A CA 1
ATOM 574 C C . SER A 1 82 ? 12.460 -4.070 -11.221 1.00 77.25 82 SER A C 1
ATOM 576 O O . SER A 1 82 ? 12.581 -3.838 -12.421 1.00 77.25 82 SER A O 1
ATOM 578 N N . GLY A 1 83 ? 11.585 -4.951 -10.737 1.00 73.12 83 GLY A N 1
ATOM 579 C CA . GLY A 1 83 ? 10.745 -5.829 -11.555 1.00 73.12 83 GLY A CA 1
ATOM 580 C C . GLY A 1 83 ? 9.251 -5.516 -11.489 1.00 73.12 83 GLY A C 1
ATOM 581 O O . GLY A 1 83 ? 8.530 -5.841 -12.429 1.00 73.12 83 GLY A O 1
ATOM 582 N N . SER A 1 84 ? 8.790 -4.850 -10.428 1.00 76.75 84 SER A N 1
ATOM 583 C CA . SER A 1 84 ? 7.368 -4.689 -10.138 1.00 76.75 84 SER A CA 1
ATOM 584 C C . SER A 1 84 ? 6.997 -3.292 -9.615 1.00 76.75 84 SER A C 1
ATOM 586 O O . SER A 1 84 ? 7.825 -2.497 -9.143 1.00 76.75 84 SER A O 1
ATOM 588 N N . THR A 1 85 ? 5.711 -2.978 -9.733 1.00 80.50 85 THR A N 1
ATOM 589 C CA . THR A 1 85 ? 5.037 -1.856 -9.074 1.00 80.50 85 THR A CA 1
ATOM 590 C C . THR A 1 85 ? 3.670 -2.357 -8.661 1.00 80.50 85 THR A C 1
ATOM 592 O O . THR A 1 85 ? 2.963 -2.805 -9.557 1.00 80.50 85 THR A O 1
ATOM 595 N N . GLY A 1 86 ? 3.294 -2.265 -7.385 1.00 82.88 86 GLY A N 1
ATOM 596 C CA . GLY A 1 86 ? 1.965 -2.696 -6.961 1.00 82.88 86 GLY A CA 1
ATOM 597 C C . GLY A 1 86 ? 1.464 -2.131 -5.639 1.00 82.88 86 GLY A C 1
ATOM 598 O O . GLY A 1 86 ? 2.090 -1.240 -5.064 1.00 82.88 86 GLY A O 1
ATOM 599 N N . ALA A 1 87 ? 0.294 -2.606 -5.203 1.00 86.06 87 ALA A N 1
ATOM 600 C CA . ALA A 1 87 ? -0.365 -2.257 -3.940 1.00 86.06 87 ALA A CA 1
ATOM 601 C C . ALA A 1 87 ? -0.687 -3.513 -3.140 1.00 86.06 87 ALA A C 1
ATOM 603 O O . ALA A 1 87 ? -1.023 -4.531 -3.727 1.00 86.06 87 ALA A O 1
ATOM 604 N N . LEU A 1 88 ? -0.616 -3.403 -1.816 1.00 87.19 88 LEU A N 1
ATOM 605 C CA . LEU A 1 88 ? -1.339 -4.230 -0.865 1.00 87.19 88 LEU A CA 1
ATOM 606 C C . LEU A 1 88 ? -2.390 -3.339 -0.215 1.00 87.19 88 LEU A C 1
ATOM 608 O O . LEU A 1 88 ? -2.131 -2.172 0.082 1.00 87.19 88 LEU A O 1
ATOM 612 N N . ILE A 1 89 ? -3.568 -3.888 0.016 1.00 85.75 89 ILE A N 1
ATOM 613 C CA . ILE A 1 89 ? -4.688 -3.194 0.648 1.00 85.75 89 ILE A CA 1
ATOM 614 C C . ILE A 1 89 ? -5.060 -3.998 1.893 1.00 85.75 89 ILE A C 1
ATOM 616 O O . ILE A 1 89 ? -4.846 -5.199 1.915 1.00 85.75 89 ILE A O 1
ATOM 620 N N . HIS A 1 90 ? -5.561 -3.362 2.944 1.00 85.62 90 HIS A N 1
ATOM 621 C CA . HIS A 1 90 ? -6.092 -4.061 4.110 1.00 85.62 90 HIS A CA 1
ATOM 622 C C . HIS A 1 90 ? -7.284 -3.285 4.659 1.00 85.62 90 HIS A C 1
ATOM 624 O O . HIS A 1 90 ? -7.150 -2.134 5.078 1.00 85.62 90 HIS A O 1
ATOM 630 N N . SER A 1 91 ? -8.466 -3.900 4.669 1.00 84.06 91 SER A N 1
ATOM 631 C CA . SER A 1 91 ? -9.672 -3.235 5.182 1.00 84.06 91 SER A CA 1
ATOM 632 C C . SER A 1 91 ? -9.639 -3.153 6.708 1.00 84.06 91 SER A C 1
ATOM 634 O O . SER A 1 91 ? -9.043 -4.000 7.367 1.00 84.06 91 SER A O 1
ATOM 636 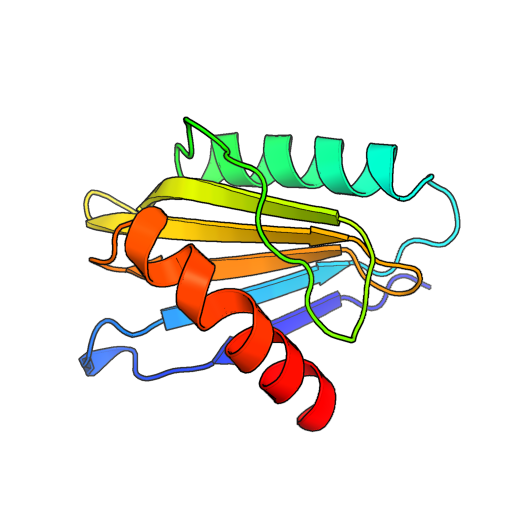N N . LEU A 1 92 ? -10.277 -2.129 7.273 1.00 84.69 92 LEU A N 1
ATOM 637 C CA . LEU A 1 92 ? -10.399 -1.872 8.714 1.00 84.69 92 LEU A CA 1
ATOM 638 C C . LEU A 1 92 ? -9.076 -1.790 9.491 1.00 84.69 92 LEU A C 1
ATOM 640 O O . LEU A 1 92 ? -9.066 -1.898 10.717 1.00 84.69 92 LEU A O 1
ATOM 644 N N . GLN A 1 93 ? -7.968 -1.554 8.794 1.00 87.69 93 GLN A N 1
ATOM 645 C CA . GLN A 1 93 ? -6.654 -1.369 9.391 1.00 87.69 93 GLN A CA 1
ATOM 646 C C . GLN A 1 93 ? -6.147 0.049 9.121 1.00 87.69 93 GLN A C 1
ATOM 648 O O . GLN A 1 93 ? -6.479 0.640 8.096 1.00 87.69 93 GLN A O 1
ATOM 653 N N . SER A 1 94 ? -5.357 0.599 10.048 1.00 91.56 94 SER A N 1
ATOM 654 C CA . SER A 1 94 ? -4.656 1.870 9.847 1.00 91.56 94 SER A CA 1
ATOM 655 C C . SER A 1 94 ? -3.332 1.661 9.118 1.00 91.56 94 SER A C 1
ATOM 657 O O . SER A 1 94 ? -2.687 0.613 9.257 1.00 91.56 94 SER A O 1
ATOM 659 N N . GLN A 1 95 ? -2.879 2.682 8.391 1.00 93.56 95 GLN A N 1
ATOM 660 C CA . GLN A 1 95 ? -1.576 2.658 7.729 1.00 93.56 95 GLN A CA 1
ATOM 661 C C . GLN A 1 95 ? -0.432 2.409 8.718 1.00 93.56 95 GLN A C 1
ATOM 663 O O . GLN A 1 95 ? 0.548 1.765 8.364 1.00 93.56 95 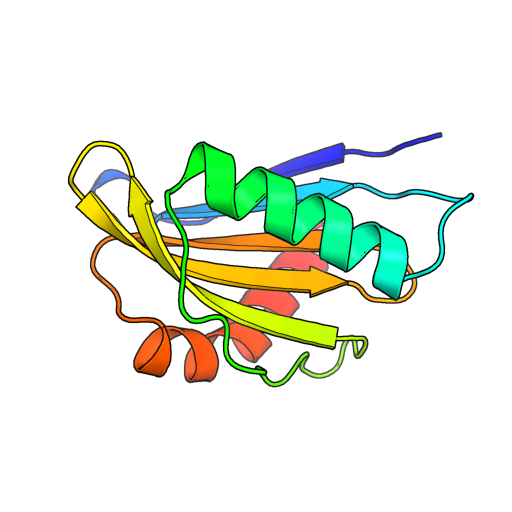GLN A O 1
ATOM 668 N N . GLU A 1 96 ? -0.546 2.890 9.960 1.00 93.62 96 GLU A N 1
ATOM 669 C CA . GLU A 1 96 ? 0.512 2.779 10.969 1.00 93.62 96 GLU A CA 1
ATOM 670 C C . GLU A 1 96 ? 0.793 1.322 11.315 1.00 93.62 96 GLU A C 1
ATOM 672 O O . GLU A 1 96 ? 1.950 0.902 11.319 1.00 93.62 96 GLU A O 1
ATOM 677 N N . LYS A 1 97 ? -0.275 0.550 11.549 1.00 92.69 97 LYS A N 1
ATOM 678 C CA . LYS A 1 97 ? -0.175 -0.883 11.806 1.00 92.69 97 LYS A CA 1
ATOM 679 C C . LYS A 1 97 ? 0.256 -1.617 10.542 1.00 92.69 97 LYS A C 1
ATOM 681 O O . LYS A 1 97 ? 1.241 -2.353 10.566 1.00 92.69 97 LYS A O 1
ATOM 686 N N . PHE A 1 98 ? -0.417 -1.353 9.423 1.00 92.06 98 PHE A N 1
ATOM 687 C CA . PHE A 1 98 ? -0.162 -2.085 8.185 1.00 92.06 98 PHE A CA 1
ATOM 688 C C . PHE A 1 98 ? 1.261 -1.894 7.659 1.00 92.06 98 PHE A C 1
ATOM 690 O O . PHE A 1 98 ? 1.879 -2.845 7.195 1.00 92.06 98 PHE A O 1
ATOM 697 N N . ARG A 1 99 ? 1.831 -0.697 7.817 1.00 94.25 99 ARG A N 1
ATOM 698 C CA . ARG A 1 99 ? 3.218 -0.398 7.451 1.00 94.25 99 ARG A CA 1
ATOM 699 C C . ARG A 1 99 ? 4.236 -1.295 8.159 1.00 94.25 99 ARG A C 1
ATOM 701 O O . ARG A 1 99 ? 5.286 -1.561 7.587 1.00 94.25 99 ARG A O 1
ATOM 708 N N . THR A 1 100 ? 3.950 -1.750 9.380 1.00 93.44 100 THR A N 1
ATOM 709 C CA . THR A 1 100 ? 4.850 -2.660 10.113 1.00 93.44 100 THR A CA 1
ATOM 710 C C . THR A 1 100 ? 4.770 -4.103 9.614 1.00 93.44 100 THR A C 1
ATOM 712 O O . THR A 1 100 ? 5.763 -4.820 9.656 1.00 93.44 100 THR A O 1
ATOM 715 N N . GLU A 1 101 ? 3.609 -4.514 9.102 1.00 90.38 101 GLU A N 1
ATOM 716 C CA . GLU A 1 101 ? 3.339 -5.868 8.596 1.00 90.38 101 GLU A CA 1
ATOM 717 C C . GLU A 1 101 ? 3.705 -6.008 7.106 1.00 90.38 101 GLU A C 1
ATOM 719 O O . GLU A 1 101 ? 4.063 -7.089 6.633 1.00 90.38 101 GLU A O 1
ATOM 724 N N . PHE A 1 102 ? 3.658 -4.894 6.372 1.00 90.94 102 PHE A N 1
ATOM 725 C CA . PHE A 1 102 ? 3.849 -4.815 4.927 1.00 90.94 102 PHE A CA 1
ATOM 726 C C . PHE A 1 102 ? 5.103 -5.538 4.393 1.00 90.94 102 PHE A C 1
ATOM 728 O O . PHE A 1 102 ? 4.950 -6.301 3.436 1.00 90.94 102 PHE A O 1
ATOM 735 N N . PRO A 1 103 ? 6.318 -5.378 4.966 1.00 91.25 103 PRO A N 1
ATOM 736 C CA . PRO A 1 103 ? 7.515 -6.028 4.426 1.00 91.25 103 PRO A CA 1
ATOM 737 C C . PRO A 1 103 ? 7.416 -7.557 4.406 1.00 91.25 103 PRO A C 1
ATOM 739 O O . PRO A 1 103 ? 7.882 -8.193 3.460 1.00 91.25 103 PRO A O 1
ATOM 742 N N . ALA A 1 104 ? 6.796 -8.142 5.438 1.00 87.88 104 ALA A N 1
ATOM 743 C CA . ALA A 1 104 ? 6.603 -9.583 5.542 1.00 87.88 104 ALA A CA 1
ATOM 744 C C . ALA A 1 104 ? 5.559 -10.070 4.528 1.00 87.88 104 ALA A C 1
ATOM 746 O O . ALA A 1 104 ? 5.845 -10.968 3.741 1.00 87.88 104 ALA A O 1
ATOM 747 N N . LEU A 1 105 ? 4.398 -9.407 4.468 1.00 84.75 105 LEU A N 1
ATOM 748 C CA . LEU A 1 105 ? 3.317 -9.759 3.539 1.00 84.75 105 LEU A CA 1
ATOM 749 C C . LEU A 1 105 ? 3.755 -9.663 2.073 1.00 84.75 105 LEU A C 1
ATOM 751 O O . LEU A 1 105 ? 3.479 -10.555 1.273 1.00 84.75 105 LEU A O 1
ATOM 755 N N . ARG A 1 106 ? 4.494 -8.607 1.714 1.00 84.19 106 ARG A N 1
ATOM 756 C CA . ARG A 1 106 ? 5.047 -8.452 0.362 1.00 84.19 106 ARG A CA 1
ATOM 757 C C . ARG A 1 106 ? 6.005 -9.595 0.011 1.00 84.19 106 ARG A C 1
ATOM 759 O O . ARG A 1 106 ? 5.987 -10.077 -1.117 1.00 84.19 106 ARG A O 1
ATOM 766 N N . ALA A 1 107 ? 6.829 -10.038 0.961 1.00 81.81 107 ALA A N 1
ATOM 767 C CA . ALA A 1 107 ? 7.767 -11.137 0.743 1.00 81.81 107 ALA A CA 1
ATOM 768 C C . ALA A 1 107 ? 7.073 -12.502 0.577 1.00 81.81 107 ALA A C 1
ATOM 770 O O . ALA A 1 107 ? 7.612 -13.371 -0.108 1.00 81.81 107 ALA A O 1
ATOM 771 N N . GLU A 1 108 ? 5.904 -12.706 1.187 1.00 76.06 108 GLU A N 1
ATOM 772 C CA . GLU A 1 108 ? 5.102 -13.925 1.010 1.00 76.06 108 GLU A CA 1
ATOM 773 C C . GLU A 1 108 ? 4.465 -14.002 -0.386 1.00 76.06 108 GLU A C 1
ATOM 775 O O . GLU A 1 108 ? 4.474 -15.063 -1.007 1.00 76.06 108 GLU A O 1
ATOM 780 N N . ILE A 1 109 ? 3.975 -12.878 -0.919 1.00 69.31 109 ILE A N 1
ATOM 781 C CA . ILE A 1 109 ? 3.317 -12.820 -2.238 1.00 69.31 109 ILE A CA 1
ATOM 782 C C . ILE A 1 109 ? 4.272 -13.189 -3.381 1.00 69.31 109 ILE A C 1
ATOM 784 O O . ILE A 1 109 ? 3.890 -13.928 -4.290 1.00 69.31 109 ILE A O 1
ATOM 788 N N . GLU A 1 110 ? 5.521 -12.723 -3.329 1.00 65.31 110 GLU A N 1
ATOM 789 C CA . GLU A 1 110 ? 6.536 -13.074 -4.334 1.00 65.31 110 GLU A CA 1
ATOM 790 C C . GLU A 1 110 ? 6.955 -14.548 -4.258 1.00 65.31 110 GLU A C 1
ATOM 792 O O . GLU A 1 110 ? 7.321 -15.133 -5.269 1.00 65.31 110 GLU A O 1
ATOM 797 N N . GLN A 1 111 ? 6.890 -15.180 -3.080 1.00 59.28 111 GLN A N 1
ATOM 798 C CA . GLN A 1 111 ? 7.168 -16.617 -2.953 1.00 59.28 111 GLN A CA 1
ATOM 799 C C . GLN A 1 111 ? 6.045 -17.490 -3.527 1.00 59.28 111 GLN A C 1
ATOM 801 O O . GLN A 1 111 ? 6.282 -18.653 -3.850 1.00 59.28 111 GLN A O 1
ATOM 806 N N . ALA A 1 112 ? 4.830 -16.949 -3.624 1.00 50.94 112 ALA A N 1
ATOM 807 C CA . ALA A 1 112 ? 3.659 -17.644 -4.144 1.00 50.94 112 ALA A CA 1
ATOM 808 C C . ALA A 1 112 ? 3.426 -17.430 -5.656 1.00 50.94 112 ALA A C 1
ATOM 810 O O . ALA A 1 112 ? 2.484 -18.018 -6.194 1.00 50.94 112 ALA A O 1
ATOM 811 N N . SER A 1 113 ? 4.242 -16.598 -6.319 1.00 45.03 113 SER A N 1
ATOM 812 C CA . SER A 1 113 ? 4.094 -16.200 -7.732 1.00 45.03 113 SER A CA 1
ATOM 813 C C . SER A 1 113 ? 5.067 -16.901 -8.681 1.00 45.03 113 SER A C 1
ATOM 815 O O . SER A 1 113 ? 6.179 -17.276 -8.250 1.00 45.03 113 SER A O 1
#